Protein AF-A0A4Q3CU16-F1 (afdb_monomer)

Radius of gyration: 17.37 Å; Cα contacts (8 Å, |Δi|>4): 195; chains: 1; bounding box: 36×40×46 Å

Mean predicted aligned error: 7.72 Å

Nearest PDB structures (foldseek):
  8wut-assembly1_E  TM=2.626E-01  e=8.702E-01  Moloney murine leukemia virus
  2vwd-a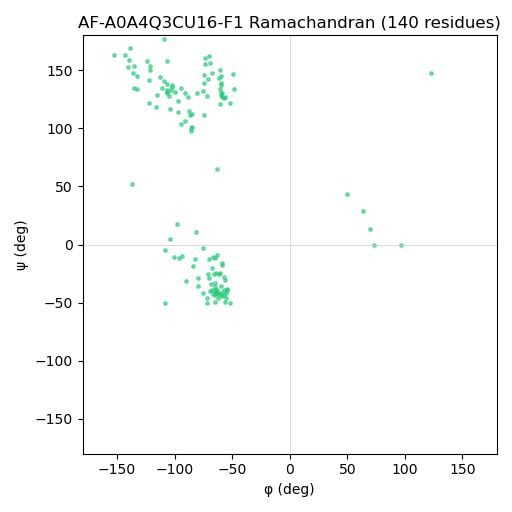ssembly2_B  TM=5.302E-01  e=6.751E+00  Henipavirus nipahense
  7z4b-assembly1_EA  TM=2.633E-01  e=4.227E+00  Escherichia phage vB_EcoP_SU10
  8esd-assembly1_N  TM=2.481E-01  e=9.046E+00  Homo sapiens

Foldseek 3Di:
DWDWAFAWDWAFDPVCNVLQDDDDPPPDDPVRLLVNVVRLNHVCCQSVVCSVDDPPDDSPDPVSNVSNVVSVVVCDVVRRIDTHPDGDKDKDWDADPNDIKIWIWTWTWPVCVVVCVQPDPDDDDDDDDGDTDTDTRIDDDD

pLDDT: mean 82.96, std 18.53, range [29.12, 98.31]

Secondary structure (DSSP, 8-state):
---EE-B--EEE-GGGHHHH----TTT--HHHHHHHTT-TT-THHHHTGGGGS-TT--TTSHHHHHHHHHHHHHHHHTTSEEE-SS-B-EEEEEEETTEEEEEEEEEE-HHHHHTT-SPPSS-PPPPPS---EEEEEEE---

Solvent-accessible surface area (backbone atoms only — not comparable to full-atom values): 8604 Å² total; per-residue (Å²): 132,81,62,71,41,58,41,59,52,78,39,59,37,81,94,41,40,81,54,28,60,63,77,63,77,88,80,57,53,72,68,61,55,50,67,42,63,81,44,89,54,26,42,42,51,44,73,48,17,51,69,79,49,67,91,86,62,58,75,88,34,71,66,26,54,52,41,17,50,54,40,48,52,47,34,44,75,73,53,46,30,43,69,49,93,56,66,39,73,43,78,50,73,50,75,55,96,93,43,73,40,45,27,43,41,30,29,34,50,48,65,37,50,74,71,57,74,45,84,76,91,68,90,73,83,88,76,92,70,100,50,72,48,81,40,81,47,73,43,71,86,124

Sequence (142 aa):
MVDIRPFRGLRPKVELVERVAALPYDVSSQDEVMAKKINPYSFYHITRSEIDVATGAPVNSKEVYEKAKENLERFINDGILIQDEKPCYYIYRITMNGRSQTGLVCCSALKDYEEGRIKKHEQGRGLPGRLLGPVLLKGGNL

Structure (mmCIF, N/CA/C/O backbone):
data_AF-A0A4Q3CU16-F1
#
_entry.id   AF-A0A4Q3CU16-F1
#
loop_
_atom_site.group_PDB
_atom_site.id
_atom_site.type_symbol
_atom_site.label_atom_id
_atom_site.label_alt_id
_atom_site.label_comp_id
_atom_site.label_asym_id
_atom_site.label_entity_id
_atom_site.label_seq_id
_atom_site.pdbx_PDB_ins_code
_atom_site.Cartn_x
_atom_site.Cartn_y
_atom_site.Cartn_z
_atom_site.occupancy
_atom_site.B_iso_or_equiv
_atom_site.auth_seq_id
_atom_site.auth_comp_id
_atom_site.auth_asym_id
_atom_site.auth_atom_id
_atom_site.pdbx_PDB_model_num
ATOM 1 N N . MET A 1 1 ? -4.445 10.744 26.878 1.00 73.31 1 MET A N 1
ATOM 2 C CA . MET A 1 1 ? -4.956 9.640 26.038 1.00 73.31 1 MET A CA 1
ATOM 3 C C . MET A 1 1 ? -4.554 9.940 24.603 1.00 73.31 1 MET A C 1
ATOM 5 O O . MET A 1 1 ? -4.531 11.117 24.272 1.00 73.31 1 MET A O 1
ATOM 9 N N . VAL A 1 2 ? -4.154 8.941 23.817 1.00 83.69 2 VAL A N 1
ATOM 10 C CA . VAL A 1 2 ? -3.758 9.146 22.409 1.00 83.69 2 VAL A CA 1
ATOM 11 C C . VAL A 1 2 ? -5.016 9.371 21.563 1.00 83.69 2 VAL A C 1
ATOM 13 O O . VAL A 1 2 ? -5.974 8.614 21.716 1.00 83.69 2 VAL A O 1
ATOM 16 N N . ASP A 1 3 ? -5.024 10.404 20.715 1.00 86.50 3 ASP A N 1
ATOM 17 C CA . ASP A 1 3 ? -6.108 10.681 19.758 1.00 86.50 3 ASP A CA 1
ATOM 18 C C . ASP A 1 3 ? -5.858 9.898 18.464 1.00 86.50 3 ASP A C 1
ATOM 20 O O . ASP A 1 3 ? -4.923 10.203 17.717 1.00 86.50 3 ASP A O 1
ATOM 24 N N . ILE A 1 4 ? -6.705 8.898 18.204 1.00 90.88 4 ILE A N 1
ATOM 25 C CA . ILE A 1 4 ? -6.695 8.116 16.967 1.00 90.88 4 ILE A CA 1
ATOM 26 C C . ILE A 1 4 ? -7.956 8.376 16.148 1.00 90.88 4 ILE A C 1
ATOM 28 O O . ILE A 1 4 ? -9.046 8.542 16.694 1.00 90.88 4 ILE A O 1
ATOM 32 N N . ARG A 1 5 ? -7.816 8.384 14.819 1.00 92.56 5 ARG A N 1
ATOM 33 C CA . ARG A 1 5 ? -8.927 8.637 13.892 1.00 92.56 5 ARG A CA 1
ATOM 34 C C . ARG A 1 5 ? -8.964 7.620 12.756 1.00 92.56 5 ARG A C 1
ATOM 36 O O . ARG A 1 5 ? -7.902 7.193 12.290 1.00 92.56 5 ARG A O 1
ATOM 43 N N . PRO A 1 6 ? -10.163 7.243 12.287 1.00 95.00 6 PRO A N 1
ATOM 44 C CA . PRO A 1 6 ? -10.294 6.398 11.113 1.00 95.00 6 PRO A CA 1
ATOM 45 C C . PRO A 1 6 ? -9.972 7.201 9.845 1.00 95.00 6 PRO A C 1
ATOM 47 O O . PRO A 1 6 ? -10.043 8.432 9.838 1.00 95.00 6 PRO A O 1
ATOM 50 N N . PHE A 1 7 ? -9.663 6.509 8.751 1.00 95.12 7 PHE A N 1
ATOM 51 C CA . PHE A 1 7 ? -9.441 7.129 7.442 1.00 95.12 7 PHE A CA 1
ATOM 52 C C . PHE A 1 7 ? -9.996 6.254 6.319 1.00 95.12 7 PHE A C 1
ATOM 54 O O . PHE A 1 7 ? -10.296 5.082 6.523 1.00 95.12 7 PHE A O 1
ATOM 61 N N . ARG A 1 8 ? -10.178 6.837 5.132 1.00 96.62 8 ARG A N 1
ATOM 62 C CA . ARG A 1 8 ? -10.610 6.102 3.937 1.00 96.62 8 ARG A CA 1
ATOM 63 C C . ARG A 1 8 ? -9.373 5.519 3.261 1.00 96.62 8 ARG A C 1
ATOM 65 O O . ARG A 1 8 ? -8.638 6.248 2.600 1.00 96.62 8 ARG A O 1
ATOM 72 N N . GLY A 1 9 ? -9.122 4.240 3.480 1.00 94.94 9 GLY A N 1
ATOM 73 C CA . GLY A 1 9 ? -7.991 3.511 2.925 1.00 94.94 9 GLY A CA 1
ATOM 74 C C . GLY A 1 9 ? -8.137 3.273 1.429 1.00 94.94 9 GLY A C 1
ATOM 75 O O . GLY A 1 9 ? -9.231 3.009 0.930 1.00 94.94 9 GLY A O 1
ATOM 76 N N . LEU A 1 10 ? -7.009 3.368 0.730 1.00 95.81 10 LEU A N 1
ATOM 77 C CA . LEU A 1 10 ? -6.857 2.929 -0.649 1.00 95.81 10 LEU A CA 1
ATOM 78 C C . LEU A 1 10 ? -6.241 1.530 -0.623 1.00 95.81 10 LEU A C 1
ATOM 80 O O . LEU A 1 10 ? -5.116 1.360 -0.154 1.00 95.81 10 LEU A O 1
ATOM 84 N N . ARG A 1 11 ? -6.990 0.525 -1.072 1.00 95.56 11 ARG A N 1
ATOM 85 C CA . ARG A 1 11 ? -6.602 -0.887 -0.956 1.00 95.56 11 ARG A CA 1
ATOM 86 C C . ARG A 1 11 ? -6.943 -1.670 -2.220 1.00 95.56 11 ARG A C 1
ATOM 88 O O . ARG A 1 11 ? -7.834 -1.254 -2.955 1.00 95.56 11 ARG A O 1
ATOM 95 N N . PRO A 1 12 ? -6.301 -2.819 -2.467 1.00 96.75 12 PRO A N 1
ATOM 96 C CA . PRO A 1 12 ? -6.677 -3.677 -3.580 1.00 96.75 12 PRO A CA 1
ATOM 97 C C . PRO A 1 12 ? -8.123 -4.172 -3.475 1.00 96.75 12 PRO A C 1
ATOM 99 O O . PRO A 1 12 ? -8.643 -4.393 -2.372 1.00 96.75 12 PRO A O 1
ATOM 102 N N . LYS A 1 13 ? -8.752 -4.406 -4.630 1.00 96.12 13 LYS A N 1
ATOM 103 C CA . LYS A 1 13 ? -9.935 -5.274 -4.700 1.00 96.12 13 LYS A CA 1
ATOM 104 C C . LYS A 1 13 ? -9.585 -6.674 -4.203 1.00 96.12 13 LYS A C 1
ATOM 106 O O . LYS A 1 13 ? -8.469 -7.145 -4.424 1.00 96.12 13 LYS A O 1
ATOM 111 N N . VAL A 1 14 ? -10.534 -7.328 -3.533 1.00 95.12 14 VAL A N 1
ATOM 112 C CA . VAL A 1 14 ? -10.313 -8.602 -2.821 1.00 95.12 14 VAL A CA 1
ATOM 113 C C . VAL A 1 14 ? -9.766 -9.673 -3.767 1.00 95.12 14 VAL A C 1
ATOM 115 O O . VAL A 1 14 ? -8.794 -10.347 -3.446 1.00 95.12 14 VAL A O 1
ATOM 118 N N . GLU A 1 15 ? -10.326 -9.757 -4.967 1.00 96.62 15 GLU A N 1
ATOM 119 C CA . GLU A 1 15 ? -9.951 -10.698 -6.021 1.00 96.62 15 GLU A CA 1
ATOM 120 C C . GLU A 1 15 ? -8.578 -10.419 -6.661 1.00 96.62 15 GLU A C 1
ATOM 122 O O . GLU A 1 15 ? -8.044 -11.264 -7.375 1.00 96.62 15 GLU A O 1
ATOM 127 N N . LEU A 1 16 ? -7.984 -9.248 -6.405 1.00 96.38 16 LEU A N 1
ATOM 128 C CA . LEU A 1 16 ? -6.670 -8.860 -6.924 1.00 96.38 16 LEU A CA 1
ATOM 129 C C . LEU A 1 16 ? -5.580 -8.833 -5.846 1.00 96.38 16 LEU A C 1
ATOM 131 O O . LEU A 1 16 ? -4.418 -8.638 -6.195 1.00 96.38 16 LEU A O 1
ATOM 135 N N . VAL A 1 17 ? -5.907 -9.054 -4.566 1.00 94.31 17 VAL A N 1
ATOM 136 C CA . VAL A 1 17 ? -4.965 -8.913 -3.435 1.00 94.31 17 VAL A CA 1
ATOM 137 C C . VAL A 1 17 ? -3.667 -9.690 -3.663 1.00 94.31 17 VAL A C 1
ATOM 139 O O . VAL A 1 17 ? -2.587 -9.112 -3.552 1.00 94.31 17 VAL A O 1
ATOM 142 N N . GLU A 1 18 ? -3.756 -10.968 -4.036 1.00 94.50 18 GLU A N 1
ATOM 143 C CA .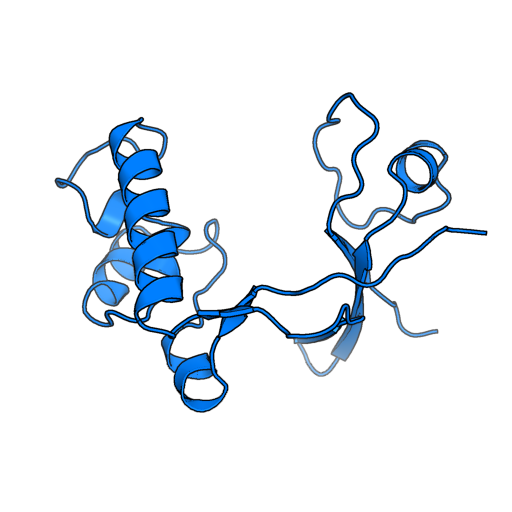 GLU A 1 18 ? -2.575 -11.821 -4.249 1.00 94.50 18 GLU A CA 1
ATOM 144 C C . GLU A 1 18 ? -1.704 -11.349 -5.417 1.00 94.50 18 GLU A C 1
ATOM 146 O O . GLU A 1 18 ? -0.482 -11.472 -5.384 1.00 94.50 18 GLU A O 1
ATOM 151 N N . ARG A 1 19 ? -2.331 -10.777 -6.449 1.00 95.12 19 ARG A N 1
ATOM 152 C CA . ARG A 1 19 ? -1.638 -10.282 -7.644 1.00 95.12 19 ARG A CA 1
ATOM 153 C C . ARG A 1 19 ? -1.003 -8.921 -7.404 1.00 95.12 19 ARG A C 1
ATOM 155 O O . ARG A 1 19 ? -0.006 -8.608 -8.049 1.00 95.12 19 ARG A O 1
ATOM 162 N N . VAL A 1 20 ? -1.580 -8.125 -6.507 1.00 95.88 20 VAL A N 1
ATOM 163 C CA . VAL A 1 20 ? -1.051 -6.812 -6.138 1.00 95.88 20 VAL A CA 1
ATOM 164 C C . VAL A 1 20 ? 0.098 -6.933 -5.147 1.00 95.88 20 VAL A C 1
ATOM 166 O O . VAL A 1 20 ? 1.056 -6.175 -5.255 1.00 95.88 20 VAL A O 1
ATOM 169 N N . ALA A 1 21 ? 0.054 -7.897 -4.226 1.00 90.94 21 ALA A N 1
ATOM 170 C CA . ALA A 1 21 ? 1.077 -8.070 -3.199 1.00 90.94 21 ALA A CA 1
ATOM 171 C C . ALA A 1 21 ? 2.518 -8.056 -3.758 1.00 90.94 21 ALA A C 1
ATOM 173 O O . ALA A 1 21 ? 2.849 -8.718 -4.744 1.00 90.94 21 ALA A O 1
ATOM 174 N N . ALA A 1 22 ? 3.386 -7.298 -3.088 1.00 90.44 22 ALA A N 1
ATOM 175 C CA . ALA A 1 22 ? 4.810 -7.188 -3.378 1.00 90.44 22 ALA A CA 1
ATOM 176 C C . ALA A 1 22 ? 5.598 -7.257 -2.064 1.00 90.44 22 ALA A C 1
ATOM 178 O O . ALA A 1 22 ? 5.062 -6.923 -1.003 1.00 90.44 22 ALA A O 1
ATOM 179 N N . LEU A 1 23 ? 6.857 -7.699 -2.122 1.00 85.69 23 LEU A N 1
ATOM 180 C CA . LEU A 1 23 ? 7.727 -7.636 -0.948 1.00 85.69 23 LEU A CA 1
ATOM 181 C C . LEU A 1 23 ? 8.080 -6.167 -0.649 1.00 85.69 23 LEU A C 1
ATOM 183 O O . LEU A 1 23 ? 7.929 -5.306 -1.526 1.00 85.69 23 LEU A O 1
ATOM 187 N N . PRO A 1 24 ? 8.557 -5.863 0.571 1.00 80.62 24 PRO A N 1
ATOM 188 C CA . PRO A 1 24 ? 9.091 -4.546 0.891 1.00 80.62 24 PRO A CA 1
ATOM 189 C C . PRO A 1 24 ? 10.119 -4.062 -0.141 1.00 80.62 24 PRO A C 1
ATOM 191 O O . PRO A 1 24 ? 10.850 -4.845 -0.750 1.00 80.62 24 PRO A O 1
ATOM 194 N N . TYR A 1 25 ? 10.157 -2.750 -0.367 1.00 73.38 25 TYR A N 1
ATOM 195 C CA . TYR A 1 25 ? 10.959 -2.154 -1.437 1.00 73.38 25 TYR A CA 1
ATOM 196 C C . TYR A 1 25 ? 12.474 -2.297 -1.206 1.00 73.38 25 TYR A C 1
ATOM 198 O O . TYR A 1 25 ? 13.241 -2.194 -2.158 1.00 73.38 25 TYR A O 1
ATOM 206 N N . ASP A 1 26 ? 12.903 -2.531 0.031 1.00 78.12 26 ASP A N 1
ATOM 207 C CA . ASP A 1 26 ? 14.291 -2.584 0.496 1.00 78.12 26 ASP A CA 1
ATOM 208 C C . ASP A 1 26 ? 14.876 -4.003 0.571 1.00 78.12 26 ASP A C 1
ATOM 210 O O . ASP A 1 26 ? 16.088 -4.150 0.713 1.00 78.12 26 ASP A O 1
ATOM 214 N N . VAL A 1 27 ? 14.048 -5.045 0.446 1.00 78.75 27 VAL A N 1
ATOM 215 C CA . VAL A 1 27 ? 14.496 -6.446 0.570 1.00 78.75 27 VAL A CA 1
ATOM 216 C C . VAL A 1 27 ? 14.702 -7.154 -0.769 1.00 78.75 27 VAL A C 1
ATOM 218 O O . VAL A 1 27 ? 15.246 -8.253 -0.790 1.00 78.75 27 VAL A O 1
ATOM 221 N N . SER A 1 28 ? 14.261 -6.556 -1.879 1.00 80.19 28 SER A N 1
ATOM 222 C CA . SER A 1 28 ? 14.265 -7.201 -3.200 1.00 80.19 28 SER A CA 1
ATOM 223 C C . SER A 1 28 ? 15.388 -6.705 -4.103 1.00 80.19 28 SER A C 1
ATOM 225 O O . SER A 1 28 ? 15.572 -5.494 -4.289 1.00 80.19 28 SER A O 1
ATOM 227 N N . SER A 1 29 ? 16.088 -7.657 -4.720 1.00 83.06 29 SER A N 1
ATOM 228 C CA . SER A 1 29 ? 17.114 -7.391 -5.733 1.00 83.06 29 SER A CA 1
ATOM 229 C C . SER A 1 29 ? 16.499 -6.850 -7.028 1.00 83.06 29 SER A C 1
ATOM 231 O O . SER A 1 29 ? 15.328 -7.090 -7.312 1.00 83.06 29 SER A O 1
ATOM 233 N N . GLN A 1 30 ? 17.274 -6.123 -7.840 1.00 80.62 30 GLN A N 1
ATOM 234 C CA . GLN A 1 30 ? 16.769 -5.564 -9.105 1.00 80.62 30 GLN A CA 1
ATOM 235 C C . GLN A 1 30 ? 16.217 -6.641 -10.051 1.00 80.62 30 GLN A C 1
ATOM 237 O O . GLN A 1 30 ? 15.165 -6.427 -10.653 1.00 80.62 30 GLN A O 1
ATOM 242 N N . ASP A 1 31 ? 16.868 -7.803 -10.123 1.00 84.44 31 ASP A N 1
ATOM 243 C CA . ASP A 1 31 ? 16.434 -8.922 -10.965 1.00 84.44 31 ASP A CA 1
ATOM 244 C C . ASP A 1 31 ? 15.072 -9.475 -10.519 1.00 84.44 31 ASP A C 1
ATOM 246 O O . ASP A 1 31 ? 14.193 -9.719 -11.348 1.00 84.44 31 ASP A O 1
ATOM 250 N N . GLU A 1 32 ? 14.851 -9.605 -9.206 1.00 85.25 32 GLU A N 1
ATOM 251 C CA . GLU A 1 32 ? 13.561 -10.034 -8.652 1.00 85.25 32 GLU A CA 1
ATOM 252 C C . GLU A 1 32 ? 12.448 -9.033 -8.953 1.00 85.25 32 GLU A C 1
ATOM 254 O O . GLU A 1 32 ? 11.337 -9.440 -9.301 1.00 85.25 32 GLU A O 1
ATOM 259 N N . VAL A 1 33 ? 12.729 -7.729 -8.847 1.00 84.81 33 VAL A N 1
ATOM 260 C CA . VAL A 1 33 ? 11.739 -6.700 -9.189 1.00 84.81 33 VAL A CA 1
ATOM 261 C C . VAL A 1 33 ? 11.441 -6.731 -10.692 1.00 84.81 33 VAL A C 1
ATOM 263 O O . VAL A 1 33 ? 10.273 -6.709 -11.081 1.00 84.81 33 VAL A O 1
ATOM 266 N N . MET A 1 34 ? 12.454 -6.883 -11.552 1.00 85.25 34 MET A N 1
ATOM 267 C CA . MET A 1 34 ? 12.237 -6.978 -12.999 1.00 85.25 34 MET A CA 1
ATOM 268 C C . MET A 1 34 ? 11.449 -8.219 -13.414 1.00 85.25 34 MET A C 1
ATOM 270 O O . MET A 1 34 ? 10.578 -8.126 -14.280 1.00 85.25 34 MET A O 1
ATOM 274 N N . ALA A 1 35 ? 11.658 -9.358 -12.754 1.00 87.44 35 ALA A N 1
ATOM 275 C CA . ALA A 1 35 ? 10.854 -10.555 -12.986 1.00 87.44 35 ALA A CA 1
ATOM 276 C C . ALA A 1 35 ? 9.358 -10.333 -12.685 1.00 87.44 35 ALA A C 1
ATOM 278 O O . ALA A 1 35 ? 8.503 -11.013 -13.254 1.00 87.44 35 ALA A O 1
ATOM 279 N N . LYS A 1 36 ? 9.009 -9.370 -11.820 1.00 88.25 36 LYS A N 1
ATOM 280 C CA . LYS A 1 36 ? 7.614 -9.035 -11.492 1.00 88.25 36 LYS A CA 1
ATOM 281 C C . LYS A 1 36 ? 6.940 -8.111 -12.498 1.00 88.25 36 LYS A C 1
ATOM 283 O O . LYS A 1 36 ? 5.713 -8.049 -12.483 1.00 88.25 36 LYS A O 1
ATOM 288 N N . LYS A 1 37 ? 7.689 -7.491 -13.416 1.00 89.19 37 LYS A N 1
ATOM 289 C CA . LYS A 1 37 ? 7.148 -6.625 -14.479 1.00 89.19 37 LYS A CA 1
ATOM 290 C C . LYS A 1 37 ? 6.116 -7.327 -15.369 1.00 89.19 37 LYS A C 1
ATOM 292 O O . LYS A 1 37 ? 5.221 -6.682 -15.903 1.00 89.19 37 LYS A O 1
ATOM 297 N N . ILE A 1 38 ? 6.213 -8.652 -15.515 1.00 92.56 38 ILE A N 1
ATOM 298 C CA . ILE A 1 38 ? 5.250 -9.452 -16.289 1.00 92.56 38 ILE A CA 1
ATOM 299 C C . ILE A 1 38 ? 3.839 -9.439 -15.685 1.00 92.56 38 ILE A C 1
ATOM 301 O O . ILE A 1 38 ? 2.862 -9.669 -16.394 1.00 92.56 38 ILE A O 1
ATOM 305 N N . ASN A 1 39 ? 3.715 -9.193 -14.377 1.00 94.69 39 ASN A N 1
ATOM 306 C CA . ASN A 1 39 ? 2.431 -9.113 -13.701 1.00 94.69 39 ASN A CA 1
ATOM 307 C C . ASN A 1 39 ? 1.969 -7.647 -13.644 1.00 94.69 39 ASN A C 1
ATOM 309 O O . ASN A 1 39 ? 2.409 -6.930 -12.745 1.00 94.69 39 ASN A O 1
ATOM 313 N N . PRO A 1 40 ? 1.011 -7.222 -14.488 1.00 94.88 40 PRO A N 1
ATOM 314 C CA . PRO A 1 40 ? 0.614 -5.814 -14.585 1.00 94.88 40 PRO A CA 1
ATOM 315 C C . PRO A 1 40 ? -0.063 -5.269 -13.317 1.00 94.88 40 PRO A C 1
ATOM 317 O O . PRO A 1 40 ? -0.271 -4.062 -13.193 1.00 94.88 40 PRO A O 1
ATOM 320 N N . TYR A 1 41 ? -0.422 -6.148 -12.378 1.00 96.38 41 TYR A N 1
ATOM 321 C CA . TYR A 1 41 ? -1.036 -5.789 -11.103 1.00 96.38 41 TYR A CA 1
ATOM 322 C C . TYR A 1 41 ? -0.013 -5.631 -9.979 1.00 96.38 41 TYR A C 1
ATOM 324 O O . TYR A 1 41 ? -0.388 -5.163 -8.910 1.00 96.38 41 TYR A O 1
ATOM 332 N N . SER A 1 42 ? 1.254 -6.012 -10.179 1.00 95.62 42 SER A N 1
ATOM 333 C CA . SER A 1 42 ? 2.251 -5.991 -9.108 1.00 95.62 42 SER A CA 1
ATOM 334 C C . SER A 1 42 ? 2.429 -4.585 -8.536 1.00 95.62 42 SER A C 1
ATOM 336 O O . SER A 1 42 ? 2.667 -3.631 -9.275 1.00 95.62 42 SER A O 1
ATOM 338 N N . PHE A 1 43 ? 2.388 -4.448 -7.209 1.00 95.38 43 PHE A N 1
ATOM 339 C CA . PHE A 1 43 ? 2.569 -3.149 -6.556 1.00 95.38 43 PHE A CA 1
ATOM 340 C C . PHE A 1 43 ? 3.969 -2.545 -6.764 1.00 95.38 43 PHE A C 1
ATOM 342 O O . PHE A 1 43 ? 4.156 -1.352 -6.531 1.00 95.38 43 PHE A O 1
ATOM 349 N N . TYR A 1 44 ? 4.936 -3.316 -7.279 1.00 94.31 44 TYR A N 1
ATOM 350 C CA . TYR A 1 44 ? 6.228 -2.779 -7.711 1.00 94.31 44 TYR A CA 1
ATOM 351 C C . TYR A 1 44 ? 6.120 -1.757 -8.839 1.00 94.31 44 TYR A C 1
ATOM 353 O O . TYR A 1 44 ? 6.947 -0.855 -8.879 1.00 94.31 44 TYR A O 1
ATOM 361 N N . HIS A 1 45 ? 5.069 -1.799 -9.664 1.00 95.12 45 HIS A N 1
ATOM 362 C CA . HIS A 1 45 ? 4.790 -0.722 -10.620 1.00 95.12 45 HIS A CA 1
ATOM 363 C C . HIS A 1 45 ? 4.597 0.640 -9.930 1.00 95.12 45 HIS A C 1
ATOM 365 O O . HIS A 1 45 ? 4.666 1.665 -10.591 1.00 95.12 45 HIS A O 1
ATOM 371 N N . ILE A 1 46 ? 4.348 0.676 -8.617 1.00 94.94 46 ILE A N 1
ATOM 372 C CA . ILE A 1 46 ? 4.211 1.910 -7.835 1.00 94.94 46 ILE A CA 1
ATOM 373 C C . ILE A 1 46 ? 5.429 2.101 -6.919 1.00 94.94 46 ILE A C 1
ATOM 375 O O . ILE A 1 46 ? 6.048 3.164 -6.920 1.00 94.94 46 ILE A O 1
ATOM 379 N N . THR A 1 47 ? 5.810 1.083 -6.140 1.00 92.56 47 THR A N 1
ATOM 380 C CA . THR A 1 47 ? 6.861 1.209 -5.107 1.00 92.56 47 THR A CA 1
ATOM 381 C C . THR A 1 47 ? 8.289 1.053 -5.620 1.00 92.56 47 THR A C 1
ATOM 383 O O . THR A 1 47 ? 9.222 1.465 -4.935 1.00 92.56 47 THR A O 1
ATOM 386 N N . ARG A 1 48 ? 8.465 0.456 -6.801 1.00 92.06 48 ARG A N 1
ATOM 387 C CA . ARG A 1 48 ? 9.745 0.231 -7.486 1.00 92.06 48 ARG A CA 1
ATOM 388 C C . ARG A 1 48 ? 9.582 0.552 -8.976 1.00 92.06 48 ARG A C 1
ATOM 390 O O . ARG A 1 48 ? 9.861 -0.265 -9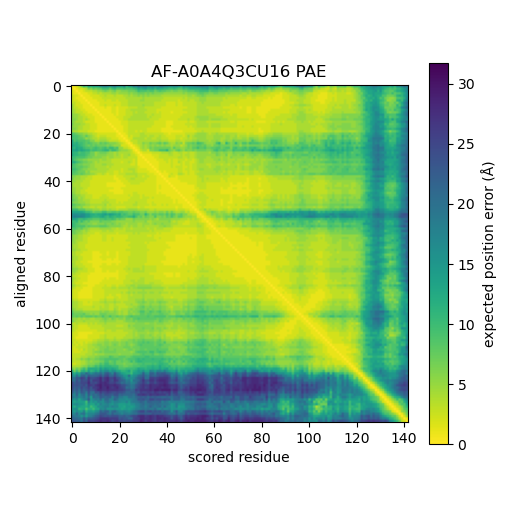.852 1.00 92.06 48 ARG A O 1
ATOM 397 N N . SER A 1 49 ? 9.052 1.745 -9.247 1.00 93.19 49 SER A N 1
ATOM 398 C CA . SER A 1 49 ? 8.618 2.180 -10.583 1.00 93.19 49 SER A CA 1
ATOM 399 C C . SER A 1 49 ? 9.750 2.264 -11.608 1.00 93.19 49 SER A C 1
ATOM 401 O O . SER A 1 49 ? 9.482 2.384 -12.803 1.00 93.19 49 SER A O 1
ATOM 403 N N . GLU A 1 50 ? 11.010 2.129 -11.181 1.00 90.94 50 GLU A N 1
ATOM 404 C CA . GLU A 1 50 ? 12.143 1.975 -12.086 1.00 90.94 50 GLU A CA 1
ATOM 405 C C . GLU A 1 50 ? 12.034 0.741 -13.004 1.00 90.94 50 GLU A C 1
ATOM 407 O O . GLU A 1 50 ? 12.722 0.665 -14.019 1.00 90.94 50 GLU A O 1
ATOM 412 N N . ILE A 1 51 ? 11.145 -0.214 -12.704 1.00 91.00 51 ILE A N 1
ATOM 413 C CA . ILE A 1 51 ? 10.855 -1.324 -13.622 1.00 91.00 51 ILE A CA 1
ATOM 414 C C . ILE A 1 51 ? 10.194 -0.882 -14.927 1.00 91.00 51 ILE A C 1
ATOM 416 O O . ILE A 1 51 ? 10.312 -1.578 -15.938 1.00 91.00 51 ILE A O 1
ATOM 420 N N . ASP A 1 52 ? 9.503 0.258 -14.930 1.00 92.81 52 ASP A N 1
ATOM 421 C CA . ASP A 1 52 ? 8.706 0.738 -16.062 1.00 92.81 52 ASP A CA 1
ATOM 422 C C . ASP A 1 52 ? 9.368 1.880 -16.842 1.00 92.81 52 ASP A C 1
ATOM 424 O O . ASP A 1 52 ? 8.767 2.410 -17.778 1.00 92.81 52 ASP A O 1
ATOM 428 N N . VAL A 1 53 ? 10.600 2.241 -16.485 1.00 90.31 53 VAL A N 1
ATOM 429 C CA . VAL A 1 53 ? 11.411 3.248 -17.186 1.00 90.31 53 VAL A CA 1
ATOM 430 C C . VAL A 1 53 ? 12.574 2.586 -17.932 1.00 90.31 53 VAL A C 1
ATOM 432 O O . VAL A 1 53 ? 12.760 1.365 -17.877 1.00 90.31 53 VAL A O 1
ATOM 435 N N . ALA A 1 54 ? 13.353 3.381 -18.668 1.00 83.25 54 ALA A N 1
ATOM 436 C CA . ALA A 1 54 ? 14.525 2.880 -19.378 1.00 83.25 54 ALA A CA 1
ATOM 437 C C . ALA A 1 54 ? 15.557 2.258 -18.416 1.00 83.25 54 ALA A C 1
ATOM 439 O O . ALA A 1 54 ? 15.836 2.782 -17.334 1.00 83.25 54 ALA A O 1
ATOM 440 N N . THR A 1 55 ? 16.154 1.134 -18.825 1.00 77.75 55 THR A N 1
ATOM 441 C CA . THR A 1 55 ? 17.164 0.424 -18.030 1.00 77.75 55 THR A CA 1
ATOM 442 C C . THR A 1 55 ? 18.332 1.350 -17.684 1.00 77.75 55 THR A C 1
ATOM 444 O O . THR A 1 55 ? 18.934 1.953 -18.569 1.00 77.75 55 THR A O 1
ATOM 447 N N . GLY A 1 56 ? 18.666 1.440 -16.393 1.00 76.25 56 GLY A N 1
ATOM 448 C CA . GLY A 1 56 ? 19.763 2.275 -15.888 1.00 76.25 56 GLY A CA 1
ATOM 449 C C . GLY A 1 56 ? 19.344 3.651 -15.361 1.00 76.25 56 GLY A C 1
ATOM 450 O O . GLY A 1 56 ? 20.202 4.385 -14.871 1.00 76.25 56 GLY A O 1
ATOM 451 N N . ALA A 1 57 ? 18.053 4.002 -15.404 1.00 82.19 57 ALA A N 1
ATOM 452 C CA . ALA A 1 57 ? 17.564 5.210 -14.747 1.00 82.19 57 ALA A CA 1
ATOM 453 C C . ALA A 1 57 ? 17.837 5.164 -13.226 1.00 82.19 57 ALA A C 1
ATOM 455 O O . ALA A 1 57 ? 17.608 4.133 -12.583 1.00 82.19 57 ALA A O 1
ATOM 456 N N . PRO A 1 58 ? 18.291 6.268 -12.606 1.00 85.81 58 PRO A N 1
ATOM 457 C CA . PRO A 1 58 ? 18.413 6.338 -11.156 1.00 85.81 58 PRO A CA 1
ATOM 458 C C . PRO A 1 58 ? 17.047 6.150 -10.485 1.00 85.81 58 PRO A C 1
ATOM 460 O O . PRO A 1 58 ? 16.083 6.826 -10.844 1.00 85.81 58 PRO A O 1
ATOM 463 N N . VAL A 1 59 ? 16.985 5.302 -9.453 1.00 85.31 59 VAL A N 1
ATOM 464 C CA . VAL A 1 59 ? 15.745 4.985 -8.707 1.00 85.31 59 VAL A CA 1
ATOM 465 C C . VAL A 1 59 ? 15.067 6.240 -8.136 1.00 85.31 59 VAL A C 1
ATOM 467 O O . VAL A 1 59 ? 13.850 6.315 -8.062 1.00 85.31 59 VAL A O 1
ATOM 470 N N . ASN A 1 60 ? 15.849 7.267 -7.791 1.00 87.81 60 ASN A N 1
ATOM 471 C CA . ASN A 1 60 ? 15.346 8.529 -7.234 1.00 87.81 60 ASN A CA 1
ATOM 472 C C . ASN A 1 60 ? 15.201 9.644 -8.284 1.00 87.81 60 ASN A C 1
ATOM 474 O O . ASN A 1 60 ? 15.187 10.826 -7.934 1.00 87.81 60 ASN A O 1
ATOM 478 N N . SER A 1 61 ? 15.184 9.302 -9.572 1.00 92.81 61 SER A N 1
ATOM 479 C CA . SER A 1 61 ? 15.032 10.286 -10.642 1.00 92.81 61 SER A CA 1
ATOM 480 C C . SER A 1 61 ? 13.598 10.808 -10.728 1.00 92.81 61 SER A C 1
ATOM 482 O O . SER A 1 61 ? 12.637 10.145 -10.338 1.00 92.81 61 SER A O 1
ATOM 484 N N . LYS A 1 62 ? 13.451 12.015 -11.283 1.00 94.50 62 LYS A N 1
ATOM 485 C CA . LYS A 1 62 ? 12.142 12.624 -11.546 1.00 94.50 62 LYS A CA 1
ATOM 486 C C . LYS A 1 62 ? 11.255 11.716 -12.410 1.00 94.50 62 LYS A C 1
ATOM 488 O O . LYS A 1 62 ? 10.082 11.562 -12.099 1.00 94.50 62 LYS A O 1
ATOM 493 N N . GLU A 1 63 ? 11.840 11.085 -13.425 1.00 95.31 63 GLU A N 1
ATOM 494 C CA . GLU A 1 63 ? 11.153 10.158 -14.331 1.00 95.31 63 GLU A CA 1
ATOM 495 C C . GLU A 1 63 ? 10.531 8.971 -13.578 1.00 95.31 63 GLU A C 1
ATOM 497 O O . GLU A 1 63 ? 9.364 8.653 -13.788 1.00 95.31 63 GLU A O 1
ATOM 502 N N . VAL A 1 64 ? 11.263 8.360 -12.637 1.00 94.38 64 VAL A N 1
ATOM 503 C CA . VAL A 1 64 ? 10.743 7.246 -11.821 1.00 94.38 64 VAL A CA 1
ATOM 504 C C . VAL A 1 64 ? 9.568 7.692 -10.945 1.00 94.38 64 VAL A C 1
ATOM 506 O O . VAL A 1 64 ? 8.583 6.963 -10.823 1.00 94.38 64 VAL A O 1
ATOM 509 N N . TYR A 1 65 ? 9.623 8.895 -10.366 1.00 94.94 65 TYR A N 1
ATOM 510 C CA . TYR A 1 65 ? 8.514 9.432 -9.569 1.00 94.94 65 TYR A CA 1
ATOM 511 C C . TYR A 1 65 ? 7.282 9.777 -10.410 1.00 94.94 65 TYR A C 1
ATOM 513 O O . TYR A 1 65 ? 6.155 9.518 -9.982 1.00 94.94 65 TYR A O 1
ATOM 521 N N . GLU A 1 66 ? 7.478 10.345 -11.599 1.00 96.69 66 GLU A N 1
ATOM 522 C CA . GLU A 1 66 ? 6.391 10.589 -12.551 1.00 96.69 66 GLU A CA 1
ATOM 523 C C . GLU A 1 66 ? 5.747 9.263 -12.964 1.00 96.69 66 GLU A C 1
ATOM 525 O O . GLU A 1 66 ? 4.523 9.137 -12.916 1.00 96.69 66 GLU A O 1
ATOM 530 N N . LYS A 1 67 ? 6.561 8.230 -13.209 1.00 96.81 67 LYS A N 1
ATOM 531 C CA . LYS A 1 67 ? 6.070 6.889 -13.526 1.00 96.81 67 LYS A CA 1
ATOM 532 C C . LYS A 1 67 ? 5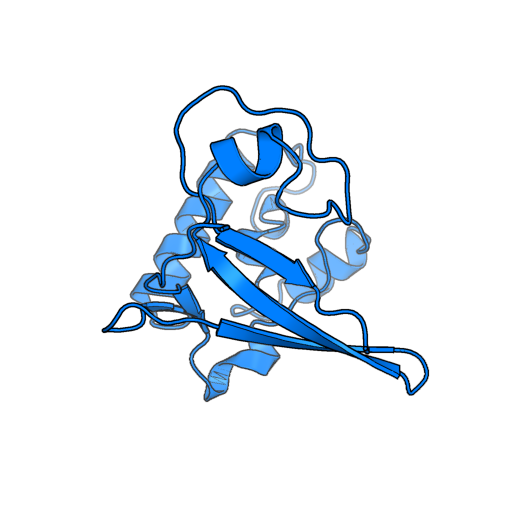.278 6.249 -12.391 1.00 96.81 67 LYS A C 1
ATOM 534 O O . LYS A 1 67 ? 4.213 5.682 -12.629 1.00 96.81 67 LYS A O 1
ATOM 539 N N . ALA A 1 68 ? 5.745 6.397 -11.153 1.00 96.19 68 ALA A N 1
ATOM 540 C CA . ALA A 1 68 ? 5.027 5.927 -9.971 1.00 96.19 68 ALA A CA 1
ATOM 541 C C . ALA A 1 68 ? 3.643 6.571 -9.846 1.00 96.19 68 ALA A C 1
ATOM 543 O O . ALA A 1 68 ? 2.662 5.892 -9.532 1.00 96.19 68 ALA A O 1
ATOM 544 N N . LYS A 1 69 ? 3.556 7.879 -10.119 1.00 97.69 69 LYS A N 1
ATOM 545 C CA . LYS A 1 69 ? 2.293 8.618 -10.110 1.00 97.69 69 LYS A CA 1
ATOM 546 C C . LYS A 1 69 ? 1.347 8.116 -11.202 1.00 97.69 69 LYS A C 1
ATOM 548 O O . LYS A 1 69 ? 0.204 7.796 -10.887 1.00 97.69 69 LYS A O 1
ATOM 553 N N . GLU A 1 70 ? 1.824 7.998 -12.442 1.00 98.06 70 GLU A N 1
ATOM 554 C CA . GLU A 1 70 ? 1.040 7.460 -13.566 1.00 98.06 70 GLU A CA 1
ATOM 555 C C . GLU A 1 70 ? 0.484 6.066 -13.247 1.00 98.06 70 GLU A C 1
ATOM 557 O O . GLU A 1 70 ? -0.698 5.788 -13.453 1.00 98.06 70 GLU A O 1
ATOM 562 N N . ASN A 1 71 ? 1.326 5.186 -12.703 1.00 97.81 71 ASN A N 1
ATOM 563 C CA . ASN A 1 71 ? 0.932 3.829 -12.353 1.00 97.81 71 ASN A CA 1
ATOM 564 C C . ASN A 1 71 ? -0.068 3.800 -11.191 1.00 97.81 71 ASN A C 1
ATOM 566 O O . ASN A 1 71 ? -1.022 3.027 -11.238 1.00 97.81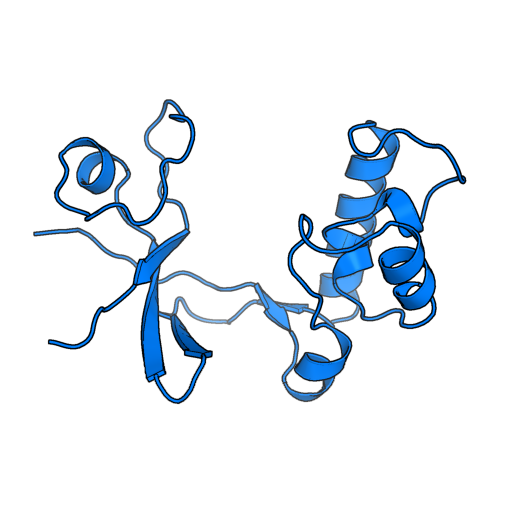 71 ASN A O 1
ATOM 570 N N . LEU A 1 72 ? 0.084 4.654 -10.174 1.00 97.94 72 LEU A N 1
ATOM 571 C CA . LEU A 1 72 ? -0.902 4.767 -9.098 1.00 97.94 72 LEU A CA 1
ATOM 572 C C . LEU A 1 72 ? -2.265 5.229 -9.634 1.00 97.94 72 LEU A C 1
ATOM 574 O O . LEU A 1 72 ? -3.288 4.635 -9.294 1.00 97.94 72 LEU A O 1
ATOM 578 N N . GLU A 1 73 ? -2.282 6.251 -10.491 1.00 98.12 73 GLU A N 1
ATOM 579 C CA . GLU A 1 73 ? -3.504 6.746 -11.131 1.00 98.12 73 GLU A CA 1
ATOM 580 C C . GLU A 1 73 ? -4.160 5.658 -11.988 1.00 98.12 73 GLU A C 1
ATOM 582 O O . GLU A 1 73 ? -5.364 5.431 -11.869 1.00 98.12 73 GLU A O 1
ATOM 587 N N . ARG A 1 74 ? -3.371 4.911 -12.772 1.00 98.00 74 ARG A N 1
ATOM 588 C CA . ARG A 1 74 ? -3.846 3.736 -13.517 1.00 98.00 74 ARG A CA 1
ATOM 589 C C . ARG A 1 74 ? -4.493 2.706 -12.594 1.00 98.00 74 ARG A C 1
ATOM 591 O O . ARG A 1 74 ? -5.605 2.268 -12.856 1.00 98.00 74 ARG A O 1
ATOM 598 N N . PHE A 1 75 ? -3.834 2.336 -11.495 1.00 98.31 75 PHE A N 1
ATOM 599 C CA . PHE A 1 75 ? -4.364 1.348 -10.550 1.00 98.31 75 PHE A CA 1
ATOM 600 C C . PHE A 1 75 ? -5.705 1.781 -9.944 1.00 98.31 75 PHE A C 1
ATOM 602 O O . PHE A 1 75 ? -6.563 0.932 -9.702 1.00 98.31 75 PHE A O 1
ATOM 609 N N . ILE A 1 76 ? -5.893 3.077 -9.698 1.00 97.88 76 ILE A N 1
ATOM 610 C CA . ILE A 1 76 ? -7.160 3.627 -9.205 1.00 97.88 76 ILE A CA 1
ATOM 611 C C . ILE A 1 76 ? -8.223 3.591 -10.312 1.00 97.88 76 ILE A C 1
ATOM 613 O O . ILE A 1 76 ? -9.318 3.076 -10.092 1.00 97.88 76 ILE A O 1
ATOM 617 N N . ASN A 1 77 ? -7.897 4.097 -11.504 1.00 98.00 77 ASN A N 1
ATOM 618 C CA . ASN A 1 77 ? -8.832 4.219 -12.626 1.00 98.00 77 ASN A CA 1
ATOM 619 C C . ASN A 1 77 ? -9.306 2.856 -13.150 1.00 98.00 77 ASN A C 1
ATOM 621 O O . ASN A 1 77 ? -10.493 2.677 -13.418 1.00 98.00 77 ASN A O 1
ATOM 625 N N . ASP A 1 78 ? -8.408 1.873 -13.209 1.00 97.44 78 ASP A N 1
ATOM 626 C CA . ASP A 1 78 ? -8.718 0.497 -13.618 1.00 97.44 78 ASP A CA 1
ATOM 627 C C . ASP A 1 78 ? -9.452 -0.284 -12.511 1.00 97.44 78 ASP A C 1
ATOM 629 O O . ASP A 1 78 ? -9.827 -1.450 -12.672 1.00 97.44 78 ASP A O 1
ATOM 633 N N . GLY A 1 79 ? -9.647 0.336 -11.342 1.00 97.12 79 GLY A N 1
ATOM 634 C CA . GLY A 1 79 ? -10.264 -0.282 -10.180 1.00 97.12 79 GLY A CA 1
ATOM 635 C C . GLY A 1 79 ? -9.448 -1.449 -9.629 1.00 97.12 79 GLY A C 1
ATOM 636 O O . GLY A 1 79 ? -10.033 -2.378 -9.079 1.00 97.12 79 GLY A O 1
ATOM 637 N N . ILE A 1 80 ? -8.124 -1.437 -9.786 1.00 97.88 80 ILE A N 1
ATOM 638 C CA . ILE A 1 80 ? -7.220 -2.378 -9.113 1.00 97.88 80 ILE A CA 1
ATOM 639 C C . ILE A 1 80 ? -7.152 -2.019 -7.629 1.00 97.88 80 ILE A C 1
ATOM 641 O O . ILE A 1 80 ? -7.292 -2.886 -6.763 1.00 97.88 80 ILE A O 1
ATOM 645 N N . LEU A 1 81 ? -6.987 -0.725 -7.350 1.00 97.94 81 LEU A N 1
ATOM 646 C CA . LEU A 1 81 ? -7.119 -0.133 -6.029 1.00 97.94 81 LEU A CA 1
ATOM 647 C C . LEU A 1 81 ? -8.466 0.576 -5.925 1.00 97.94 81 LEU A C 1
ATOM 649 O O . LEU A 1 81 ? -8.872 1.314 -6.817 1.00 97.94 81 LEU A O 1
ATOM 653 N N . ILE A 1 82 ? -9.143 0.367 -4.805 1.00 97.75 82 ILE A N 1
ATOM 654 C CA . ILE A 1 82 ? -10.415 0.994 -4.472 1.00 97.75 82 ILE A CA 1
ATOM 655 C C . ILE A 1 82 ? -10.278 1.758 -3.164 1.00 97.75 82 ILE A C 1
ATOM 657 O O . ILE A 1 82 ? -9.597 1.323 -2.230 1.00 97.75 82 ILE A O 1
ATOM 661 N N . GLN A 1 83 ? -10.920 2.919 -3.107 1.00 97.31 83 GLN A N 1
ATOM 662 C CA . GLN A 1 83 ? -11.007 3.709 -1.891 1.00 97.31 83 GLN A CA 1
ATOM 663 C C . GLN A 1 83 ? -12.260 3.309 -1.118 1.00 97.31 83 GLN A C 1
ATOM 665 O O . GLN A 1 83 ? -13.355 3.289 -1.679 1.00 97.31 83 GLN A O 1
ATOM 670 N N . ASP A 1 84 ? -12.117 3.030 0.176 1.00 97.12 84 ASP A N 1
ATOM 671 C CA . ASP A 1 84 ? -13.271 2.712 1.014 1.00 97.12 84 ASP A CA 1
ATOM 672 C C . ASP A 1 84 ? -14.264 3.889 1.069 1.00 97.12 84 ASP A C 1
ATOM 674 O O . ASP A 1 84 ? -13.884 5.065 1.094 1.00 97.12 84 ASP A O 1
ATOM 678 N N . GLU A 1 85 ? -15.565 3.592 1.089 1.00 97.19 85 GLU A N 1
ATOM 679 C CA . GLU A 1 85 ? -16.631 4.606 1.082 1.00 97.19 85 GLU A CA 1
ATOM 680 C C . GLU A 1 85 ? -16.683 5.417 2.379 1.00 97.19 85 GLU A C 1
ATOM 682 O O . GLU A 1 85 ? -16.977 6.614 2.369 1.00 97.19 85 GLU A O 1
ATOM 687 N N . LYS A 1 86 ? -16.368 4.768 3.502 1.00 97.69 86 LYS A N 1
ATOM 688 C CA . LYS A 1 86 ? -16.436 5.341 4.846 1.00 97.69 86 LYS A CA 1
ATOM 689 C C . LYS A 1 86 ? -15.062 5.275 5.513 1.00 97.69 86 LYS A C 1
ATOM 691 O O . LYS A 1 86 ? -14.283 4.376 5.203 1.00 97.69 86 LYS A O 1
ATOM 696 N N . PRO A 1 87 ? -14.738 6.215 6.416 1.00 96.69 87 PRO A N 1
ATOM 697 C CA . PRO A 1 87 ? -13.541 6.106 7.236 1.00 96.69 87 PRO A CA 1
ATOM 698 C C . PRO A 1 87 ? -13.572 4.830 8.082 1.00 96.69 87 PRO A C 1
ATOM 700 O O . PRO A 1 87 ? -14.545 4.587 8.796 1.00 96.69 87 PRO A O 1
ATOM 703 N N . CYS A 1 88 ? -12.487 4.061 8.043 1.00 96.00 88 CYS A N 1
ATOM 704 C CA . CYS A 1 88 ? -12.333 2.814 8.779 1.00 96.00 88 CYS A CA 1
ATOM 705 C C . CYS A 1 88 ? -11.083 2.839 9.665 1.00 96.00 88 CYS A C 1
ATOM 707 O O . CYS A 1 88 ? -10.124 3.583 9.438 1.00 96.00 88 CYS A O 1
ATOM 709 N N . TYR A 1 89 ? -11.107 1.983 10.679 1.00 95.56 89 TYR A N 1
ATOM 710 C CA . TYR A 1 89 ? -9.913 1.506 11.360 1.00 95.56 89 TYR A CA 1
ATOM 711 C C . TYR A 1 89 ? -9.508 0.180 10.720 1.00 95.56 89 TYR A C 1
ATOM 713 O O . TYR A 1 89 ? -10.372 -0.671 10.506 1.00 95.56 89 TYR A O 1
ATOM 721 N N . TYR A 1 90 ? -8.223 -0.011 10.427 1.00 94.19 90 TYR A N 1
ATOM 722 C CA . TYR A 1 90 ? -7.756 -1.239 9.783 1.00 94.19 90 TYR A CA 1
ATOM 723 C C . TYR A 1 90 ? -6.952 -2.081 10.754 1.00 94.19 90 TYR A C 1
ATOM 725 O O . TYR A 1 90 ? -6.142 -1.565 11.521 1.00 94.19 90 TYR A O 1
ATOM 733 N N . ILE A 1 91 ? -7.152 -3.390 10.6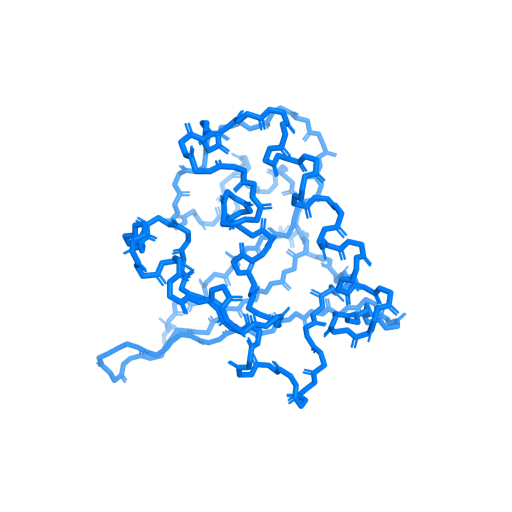90 1.00 93.44 91 ILE A N 1
ATOM 734 C CA . ILE A 1 91 ? -6.381 -4.355 11.463 1.00 93.44 91 ILE A CA 1
ATOM 735 C C . ILE A 1 91 ? -5.440 -5.065 10.500 1.00 93.44 91 ILE A C 1
ATOM 737 O O . ILE A 1 91 ? -5.864 -5.525 9.441 1.00 93.44 91 ILE A O 1
ATOM 741 N N . TYR A 1 92 ? -4.174 -5.181 10.884 1.00 87.44 92 TYR A N 1
ATOM 742 C CA . TYR A 1 92 ? -3.212 -6.029 10.190 1.00 87.44 92 TYR A CA 1
ATOM 743 C C . TYR A 1 92 ? -2.653 -7.070 11.155 1.00 87.44 92 TYR A C 1
ATOM 745 O O . TYR A 1 92 ? -2.605 -6.855 12.369 1.00 87.44 92 TYR A O 1
ATOM 753 N N . ARG A 1 93 ? -2.215 -8.207 10.616 1.00 88.62 93 ARG A N 1
ATOM 754 C CA . ARG A 1 93 ? -1.528 -9.247 11.378 1.00 88.62 93 ARG A CA 1
ATOM 755 C C . ARG A 1 93 ? -0.320 -9.735 10.603 1.00 88.62 93 ARG A C 1
ATOM 757 O O . ARG A 1 93 ? -0.423 -10.020 9.416 1.00 88.62 93 ARG A O 1
ATOM 764 N N . ILE A 1 94 ? 0.798 -9.866 11.301 1.00 85.12 94 ILE A N 1
ATOM 765 C CA . ILE A 1 94 ? 2.003 -10.516 10.796 1.00 85.12 94 ILE A CA 1
ATOM 766 C C . ILE A 1 94 ? 2.238 -11.753 11.654 1.00 85.12 94 ILE A C 1
ATOM 768 O O . ILE A 1 94 ? 2.247 -11.661 12.882 1.00 85.12 94 ILE A O 1
ATOM 772 N N . THR A 1 95 ? 2.427 -12.903 11.013 1.00 86.94 95 THR A N 1
ATOM 773 C CA . THR A 1 95 ? 2.769 -14.157 11.687 1.00 86.94 95 THR A CA 1
ATOM 774 C C . THR A 1 95 ? 4.148 -14.603 11.224 1.00 86.94 95 THR A C 1
ATOM 776 O O . THR A 1 95 ? 4.353 -14.856 10.042 1.00 86.94 95 THR A O 1
ATOM 779 N N . MET A 1 96 ? 5.099 -14.696 12.153 1.00 82.19 96 MET A N 1
ATOM 780 C CA . MET A 1 96 ? 6.467 -15.157 11.896 1.00 82.19 96 MET A CA 1
ATOM 781 C C . MET A 1 96 ? 6.869 -16.177 12.956 1.00 82.19 96 MET A C 1
ATOM 783 O O . MET A 1 96 ? 6.647 -15.953 14.146 1.00 82.19 96 MET A O 1
ATOM 787 N N . ASN A 1 97 ? 7.469 -17.295 12.538 1.00 90.19 97 ASN A N 1
ATOM 788 C CA . ASN A 1 97 ? 7.944 -18.362 13.432 1.00 90.19 97 ASN A CA 1
ATOM 789 C C . ASN A 1 97 ? 6.878 -18.816 14.454 1.00 90.19 97 ASN A C 1
ATOM 791 O O . ASN A 1 97 ? 7.150 -18.932 15.648 1.00 90.19 97 ASN A O 1
ATOM 795 N N . GLY A 1 98 ? 5.630 -18.987 14.000 1.00 91.56 98 GLY A N 1
ATOM 796 C CA . GLY A 1 98 ? 4.494 -19.388 14.842 1.00 91.56 98 GLY A CA 1
ATOM 797 C C . GLY A 1 98 ? 3.961 -18.308 15.794 1.00 91.56 98 GLY A C 1
ATOM 798 O O . GLY A 1 98 ? 2.989 -18.549 16.504 1.00 91.56 98 GLY A O 1
ATOM 799 N N . ARG A 1 99 ? 4.547 -17.104 15.812 1.00 88.06 99 ARG A N 1
ATOM 800 C CA . ARG A 1 99 ? 4.102 -15.981 16.648 1.00 88.06 99 ARG A CA 1
ATOM 801 C C . ARG A 1 99 ? 3.369 -14.951 15.804 1.00 88.06 99 ARG A C 1
ATOM 803 O O . ARG A 1 99 ? 3.893 -14.488 14.795 1.00 88.06 99 ARG A O 1
ATOM 810 N N . SER A 1 100 ? 2.168 -14.578 16.239 1.00 89.50 100 SER A N 1
ATOM 811 C CA . SER A 1 100 ? 1.356 -13.555 15.576 1.00 89.50 100 SER A CA 1
ATOM 812 C C . SER A 1 100 ? 1.432 -12.228 16.318 1.00 89.50 100 SER A C 1
ATOM 814 O O . SER A 1 100 ? 1.342 -12.191 17.540 1.00 89.50 100 SER A O 1
ATOM 816 N N . GLN A 1 101 ? 1.558 -11.142 15.566 1.00 86.50 101 GLN A N 1
ATOM 817 C CA . GLN A 1 101 ? 1.488 -9.767 16.047 1.00 86.50 101 GLN A CA 1
ATOM 818 C C . GLN A 1 101 ? 0.371 -9.076 15.278 1.00 86.50 101 GLN A C 1
ATOM 820 O O . GLN A 1 101 ? 0.385 -9.057 14.049 1.00 86.50 101 GLN A O 1
ATOM 825 N N . THR A 1 102 ? -0.619 -8.559 16.001 1.00 88.31 102 THR A N 1
ATOM 826 C CA . THR A 1 102 ? -1.750 -7.833 15.416 1.00 88.31 102 THR A CA 1
ATOM 827 C C . THR A 1 102 ? -1.568 -6.354 15.718 1.00 88.31 102 THR A C 1
ATOM 829 O O . THR A 1 102 ? -1.183 -5.986 16.826 1.00 88.31 102 THR A O 1
ATOM 832 N N . GLY A 1 103 ? -1.834 -5.493 14.750 1.00 87.88 103 GLY A N 1
ATOM 833 C CA . GLY A 1 103 ? -1.785 -4.061 14.973 1.00 87.88 103 GLY A CA 1
ATOM 834 C C . GLY A 1 103 ? -2.918 -3.318 14.293 1.00 87.88 103 GLY A C 1
ATOM 835 O O . GLY A 1 103 ? -3.676 -3.868 13.493 1.00 87.88 103 GLY A O 1
ATOM 836 N N . LEU A 1 104 ? -3.017 -2.052 14.667 1.00 89.38 104 LEU A N 1
ATOM 837 C CA . LEU A 1 104 ? -4.017 -1.107 14.214 1.00 89.38 104 LEU A CA 1
ATOM 838 C C . LEU A 1 104 ? -3.355 -0.116 13.257 1.00 89.38 104 LEU A C 1
ATOM 840 O O . LEU A 1 104 ? -2.312 0.455 13.576 1.00 89.38 104 LEU A O 1
ATOM 844 N N . VAL A 1 105 ? -3.975 0.094 12.101 1.00 91.56 105 VAL A N 1
ATOM 845 C CA . VAL A 1 105 ? -3.651 1.192 11.192 1.00 91.56 105 VAL A CA 1
ATOM 846 C C . VAL A 1 105 ? -4.738 2.247 11.339 1.00 91.56 105 VAL A C 1
ATOM 848 O O . VAL A 1 105 ? -5.915 2.006 11.053 1.00 91.56 105 VAL A O 1
ATOM 851 N N . CYS A 1 106 ? -4.334 3.420 11.809 1.00 91.12 106 CYS A N 1
ATOM 852 C CA . CYS A 1 106 ? -5.208 4.564 12.035 1.00 91.12 106 CYS A CA 1
ATOM 853 C C . CYS A 1 106 ? -4.412 5.863 11.909 1.00 91.12 106 CYS A C 1
ATOM 855 O O . CYS A 1 106 ? -3.186 5.861 11.993 1.00 91.12 106 CYS A O 1
ATOM 857 N N . CYS A 1 107 ? -5.090 6.993 11.748 1.00 90.50 107 CYS A N 1
ATOM 858 C CA . CYS A 1 107 ? -4.440 8.289 11.900 1.00 90.50 107 CYS A CA 1
ATOM 859 C C . CYS A 1 107 ? -4.193 8.573 13.382 1.00 90.50 107 CYS A C 1
ATOM 861 O O . CYS A 1 107 ? -5.026 8.220 14.212 1.00 90.50 107 CYS A O 1
ATOM 863 N N . SER A 1 108 ? -3.092 9.248 13.710 1.00 88.31 108 SER A N 1
ATOM 864 C CA . SER A 1 108 ? -2.841 9.750 15.065 1.00 88.31 108 SER A CA 1
ATOM 865 C C . SER A 1 108 ? -2.202 11.131 15.040 1.00 88.31 108 SER A C 1
ATOM 867 O O . SER A 1 108 ? -1.499 11.477 14.088 1.00 88.31 108 SER A O 1
ATOM 869 N N . ALA A 1 109 ? -2.424 11.915 16.099 1.00 85.69 109 ALA A N 1
ATOM 870 C CA . ALA A 1 109 ? -1.772 13.209 16.288 1.00 85.69 109 ALA A CA 1
ATOM 871 C C . ALA A 1 109 ? -0.243 13.073 16.316 1.00 85.69 109 ALA A C 1
ATOM 873 O O . ALA A 1 109 ? 0.291 12.333 17.142 1.00 85.69 109 ALA A O 1
ATOM 874 N N . LEU A 1 110 ? 0.469 13.849 15.485 1.00 81.81 110 LEU A N 1
ATOM 875 C CA . LEU A 1 110 ? 1.937 13.928 15.543 1.00 81.81 110 LEU A CA 1
ATOM 876 C C . LEU A 1 110 ? 2.424 14.298 16.952 1.00 81.81 110 LEU A C 1
ATOM 878 O O . LEU A 1 110 ? 3.372 13.704 17.457 1.00 81.81 110 LEU A O 1
ATOM 882 N N . LYS A 1 111 ? 1.696 15.195 17.628 1.00 82.12 111 LYS A N 1
ATOM 883 C CA . LYS A 1 111 ? 1.963 15.591 19.015 1.00 82.12 111 LYS A CA 1
ATOM 884 C C . LYS A 1 111 ? 2.024 14.392 19.972 1.00 82.12 111 LYS A C 1
ATOM 886 O O . LYS A 1 111 ? 2.868 14.360 20.858 1.00 82.12 111 LYS A O 1
ATOM 891 N N . ASP A 1 112 ? 1.163 13.386 19.795 1.00 83.44 112 ASP A N 1
ATOM 892 C CA . ASP A 1 112 ? 1.170 12.185 20.644 1.00 83.44 112 ASP A CA 1
ATOM 893 C C . ASP A 1 112 ? 2.405 11.301 20.402 1.00 83.44 112 ASP A C 1
ATOM 895 O O . ASP A 1 112 ? 2.874 10.623 21.319 1.00 83.44 112 ASP A O 1
ATOM 899 N N . TYR A 1 113 ? 2.964 11.331 19.190 1.00 81.38 113 TYR A N 1
ATOM 900 C CA . TYR A 1 113 ? 4.228 10.671 18.862 1.00 81.38 113 TYR A C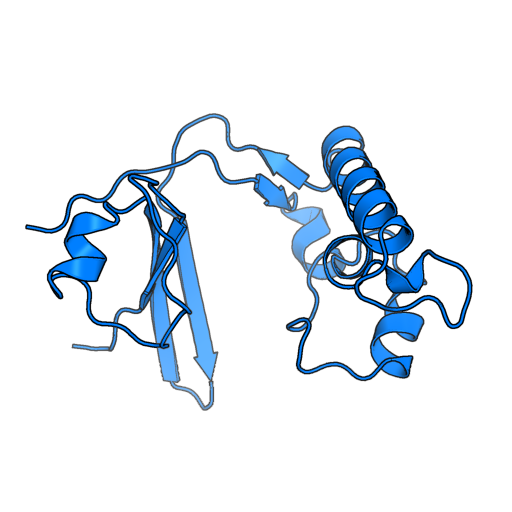A 1
ATOM 901 C C . TYR A 1 113 ? 5.447 11.434 19.405 1.00 81.38 113 TYR A C 1
ATOM 903 O O . TYR A 1 113 ? 6.380 10.823 19.937 1.00 81.38 113 TYR A O 1
ATOM 911 N N . GLU A 1 114 ? 5.447 12.764 19.292 1.00 81.38 114 GLU A N 1
ATOM 912 C CA . GLU A 1 114 ? 6.514 13.638 19.797 1.00 81.38 114 GLU A CA 1
ATOM 913 C C . GLU A 1 114 ? 6.612 13.586 21.325 1.00 81.38 114 GLU A C 1
ATOM 915 O O . GLU A 1 114 ? 7.700 13.407 21.866 1.00 81.38 114 GLU A O 1
ATOM 920 N N . GLU A 1 115 ? 5.472 13.625 22.018 1.00 86.81 115 GLU A N 1
ATOM 921 C CA . GLU A 1 115 ? 5.391 13.595 23.485 1.00 86.81 115 GLU A CA 1
ATOM 922 C C . GLU A 1 115 ? 5.509 12.172 24.071 1.00 86.81 115 GLU A C 1
ATOM 924 O O . GLU A 1 115 ? 5.253 11.954 25.255 1.00 86.81 115 GLU A O 1
ATOM 929 N N . GLY A 1 116 ? 5.880 11.177 23.254 1.00 82.62 116 GLY A N 1
ATOM 930 C CA . GLY A 1 116 ? 6.169 9.810 23.703 1.00 82.62 116 GLY A CA 1
ATOM 931 C C . GLY A 1 116 ? 4.954 9.014 24.190 1.00 82.62 116 GLY A C 1
ATOM 932 O O . GLY A 1 116 ? 5.123 7.948 24.792 1.00 82.62 116 GLY A O 1
ATOM 933 N N . ARG A 1 117 ? 3.731 9.497 23.923 1.00 84.56 117 ARG A N 1
ATOM 934 C CA . ARG A 1 117 ? 2.487 8.776 24.237 1.00 84.56 117 ARG A CA 1
ATOM 935 C C . ARG A 1 117 ? 2.277 7.569 23.324 1.00 84.56 117 ARG A C 1
ATOM 937 O O . ARG A 1 117 ? 1.647 6.603 23.742 1.00 84.56 117 ARG A O 1
ATOM 944 N N . ILE A 1 118 ? 2.851 7.597 22.121 1.00 80.44 118 ILE A N 1
ATOM 945 C CA . ILE A 1 118 ? 2.975 6.435 21.236 1.00 80.44 118 ILE A CA 1
ATOM 946 C C . ILE A 1 118 ? 4.365 5.822 21.396 1.00 80.44 118 ILE A C 1
ATOM 948 O O . ILE A 1 118 ? 5.384 6.483 21.189 1.00 80.44 118 ILE A O 1
ATOM 952 N N . LYS A 1 119 ? 4.409 4.532 21.744 1.00 77.50 119 LYS A N 1
ATOM 953 C CA . LYS A 1 119 ? 5.658 3.767 21.796 1.00 77.50 119 LYS A CA 1
ATOM 954 C C . LYS A 1 119 ? 6.158 3.506 20.375 1.00 77.50 119 LYS A C 1
ATOM 956 O O . LYS A 1 119 ? 5.417 3.023 19.525 1.00 77.50 119 LYS A O 1
ATOM 961 N N . LYS A 1 120 ? 7.419 3.852 20.126 1.00 70.00 120 LYS A N 1
ATOM 962 C CA . LYS A 1 120 ? 8.049 3.804 18.802 1.00 70.00 120 LYS A CA 1
ATOM 963 C C . LYS A 1 120 ? 8.650 2.415 18.581 1.00 70.00 120 LYS A C 1
ATOM 965 O O . LYS A 1 120 ? 9.413 1.956 19.425 1.00 70.00 120 LYS A O 1
ATOM 970 N N . HIS A 1 121 ? 8.297 1.759 17.475 1.00 61.16 121 HIS A N 1
ATOM 971 C CA . HIS A 1 121 ? 8.900 0.483 17.059 1.00 61.16 121 HIS A CA 1
ATOM 972 C C . HIS A 1 121 ? 10.131 0.704 16.162 1.00 61.16 121 HIS A C 1
ATOM 974 O O . HIS A 1 121 ? 11.084 -0.061 16.234 1.00 61.16 121 HIS A O 1
ATOM 980 N N . GLU A 1 122 ? 10.140 1.784 15.375 1.00 53.31 122 GLU A N 1
ATOM 981 C CA . GLU A 1 122 ? 11.241 2.201 14.498 1.00 53.31 122 GLU A CA 1
ATOM 982 C C . GLU A 1 122 ? 11.461 3.718 14.623 1.00 53.31 122 GLU A C 1
ATOM 984 O O . GLU A 1 122 ? 10.516 4.473 14.876 1.00 53.31 122 GLU A O 1
ATOM 989 N N . GLN A 1 123 ? 12.707 4.181 14.480 1.00 47.59 123 GLN A N 1
ATOM 990 C CA . GLN A 1 123 ? 13.031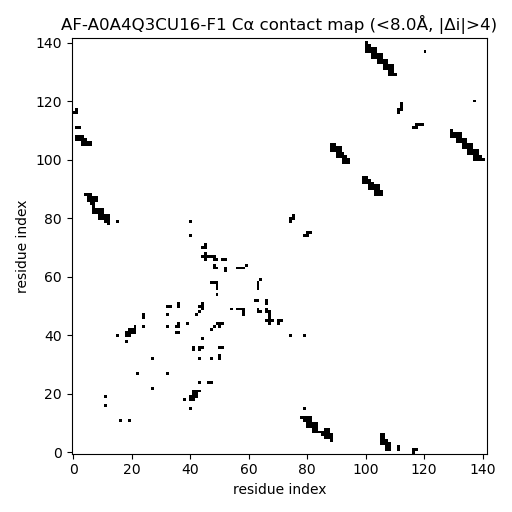 5.611 14.467 1.00 47.59 123 GLN A CA 1
ATOM 991 C C . GLN A 1 123 ? 12.860 6.173 13.049 1.00 47.59 123 GLN A C 1
ATOM 993 O O . GLN A 1 123 ? 13.754 6.067 12.214 1.00 47.59 123 GLN A O 1
ATOM 998 N N . GLY A 1 124 ? 11.715 6.800 12.772 1.00 48.81 124 GLY A N 1
ATOM 999 C CA . GLY A 1 124 ? 11.545 7.625 11.572 1.00 48.81 124 GLY A CA 1
ATOM 1000 C C . GLY A 1 124 ? 12.268 8.971 11.711 1.00 48.81 124 GLY A C 1
ATOM 1001 O O . GLY A 1 124 ? 12.225 9.587 12.780 1.00 48.81 124 GLY A O 1
ATOM 1002 N N . ARG A 1 125 ? 12.926 9.440 10.639 1.00 49.88 125 ARG A N 1
ATOM 1003 C CA . ARG A 1 125 ? 13.539 10.782 10.571 1.00 49.88 125 ARG A CA 1
ATOM 1004 C C . ARG A 1 125 ? 12.449 11.845 10.774 1.00 49.88 125 ARG A C 1
ATOM 1006 O O . ARG A 1 125 ? 11.406 11.778 10.131 1.00 49.88 125 ARG A O 1
ATOM 1013 N N . GLY A 1 126 ? 12.675 12.779 11.700 1.00 42.06 126 GLY A N 1
ATOM 1014 C CA . GLY A 1 126 ? 11.681 13.774 12.113 1.00 42.06 126 GLY A CA 1
ATOM 1015 C C . GLY A 1 126 ? 11.171 14.617 10.943 1.00 42.06 126 GLY A C 1
ATOM 1016 O O . GLY A 1 126 ? 11.964 15.216 10.222 1.00 42.06 126 GLY A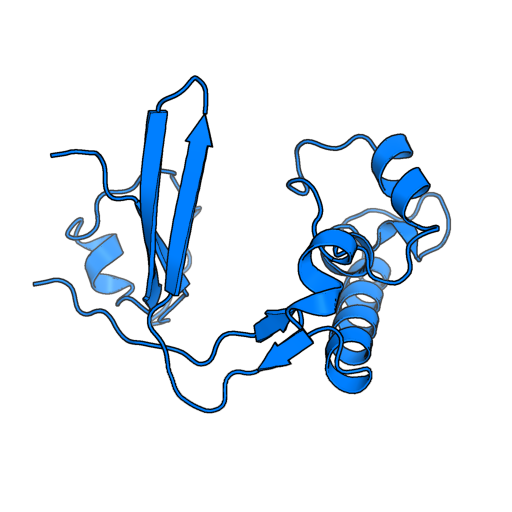 O 1
ATOM 1017 N N . LEU A 1 127 ? 9.851 14.663 10.761 1.00 39.41 127 LEU A N 1
ATOM 1018 C CA . LEU A 1 127 ? 9.185 15.586 9.843 1.00 39.41 127 LEU A CA 1
ATOM 1019 C C . LEU A 1 127 ? 8.630 16.771 10.651 1.00 39.41 127 LEU A C 1
ATOM 1021 O O . LEU A 1 127 ? 7.966 16.534 11.661 1.00 39.41 127 LEU A O 1
ATOM 1025 N N . PRO A 1 128 ? 8.864 18.031 10.238 1.00 36.66 128 PRO A N 1
ATOM 1026 C CA . PRO A 1 128 ? 8.263 19.187 10.884 1.00 36.66 128 PRO A CA 1
ATOM 1027 C C . PRO A 1 128 ? 6.822 19.380 10.392 1.00 36.66 128 PRO A C 1
ATOM 1029 O O . PRO A 1 128 ? 6.571 19.437 9.190 1.00 36.66 128 PRO A O 1
ATOM 1032 N N . GLY A 1 129 ? 5.878 19.551 11.319 1.00 39.69 129 GLY A N 1
ATOM 1033 C CA . GLY A 1 129 ? 4.556 20.107 11.017 1.00 39.69 129 GLY A CA 1
ATOM 1034 C C . GLY A 1 129 ? 3.364 19.222 11.379 1.00 39.69 129 GLY A C 1
ATOM 1035 O O . GLY A 1 129 ? 3.404 18.002 11.323 1.00 39.69 129 GLY A O 1
ATOM 1036 N N . ARG A 1 130 ? 2.272 19.900 11.745 1.00 37.41 130 ARG A N 1
ATOM 1037 C CA . ARG A 1 130 ? 0.987 19.421 12.284 1.00 37.41 130 ARG A CA 1
ATOM 1038 C C . ARG A 1 130 ? 0.210 18.520 11.302 1.00 37.41 130 ARG A C 1
ATOM 1040 O O . ARG A 1 130 ? -0.861 18.894 10.837 1.00 37.41 130 ARG A O 1
ATOM 1047 N N . LEU A 1 131 ? 0.748 17.348 10.980 1.00 35.75 131 LEU A N 1
ATOM 1048 C CA . LEU A 1 131 ? 0.157 16.377 10.059 1.00 35.75 131 LEU A CA 1
ATOM 1049 C C . LEU A 1 131 ? -0.309 15.130 10.817 1.00 35.75 131 LEU A C 1
ATOM 1051 O O . LEU A 1 131 ? 0.400 14.594 11.665 1.00 35.75 131 LEU A O 1
ATOM 1055 N N . LEU A 1 132 ? -1.520 14.668 10.507 1.00 40.25 132 LEU A N 1
ATOM 1056 C CA . LEU A 1 132 ? -1.983 13.330 10.865 1.00 40.25 132 LEU A CA 1
ATOM 1057 C C . LEU A 1 132 ? -1.538 12.389 9.742 1.00 40.25 132 LEU A C 1
ATOM 1059 O O . LEU A 1 132 ? -1.989 12.542 8.610 1.00 40.25 132 LEU A O 1
ATOM 1063 N N . GLY A 1 133 ? -0.650 11.444 10.039 1.00 41.28 133 GLY A N 1
ATOM 1064 C CA . GLY A 1 133 ? -0.277 10.363 9.122 1.00 41.28 133 GLY A CA 1
ATOM 1065 C C . GLY A 1 133 ? -0.883 9.033 9.576 1.00 41.28 133 GLY A C 1
ATOM 1066 O O . GLY A 1 133 ? -1.219 8.904 10.759 1.00 41.28 133 GLY A O 1
ATOM 1067 N N . PRO A 1 134 ? -1.048 8.040 8.683 1.00 43.56 134 PRO A N 1
ATOM 1068 C CA . PRO A 1 134 ? -1.343 6.681 9.114 1.00 43.56 134 PRO A CA 1
ATOM 1069 C C . PRO A 1 134 ? -0.185 6.190 9.991 1.00 43.56 134 PRO A C 1
ATOM 1071 O O . PRO A 1 134 ? 0.970 6.170 9.569 1.00 43.56 134 PRO A O 1
ATOM 1074 N N . VAL A 1 135 ? -0.492 5.833 11.233 1.00 48.97 135 VAL A N 1
ATOM 1075 C CA . VAL A 1 135 ? 0.456 5.266 12.189 1.00 48.97 135 VAL A CA 1
ATOM 1076 C C . VAL A 1 135 ? 0.148 3.787 12.335 1.00 48.97 135 VAL A C 1
ATOM 1078 O O . VAL A 1 135 ? -0.997 3.386 12.553 1.00 48.97 135 VAL A O 1
ATOM 1081 N N . LEU A 1 136 ? 1.196 2.977 12.220 1.00 53.47 136 LEU A N 1
ATOM 1082 C CA . LEU A 1 136 ? 1.146 1.555 12.502 1.00 53.47 136 LEU A CA 1
ATOM 1083 C C . LEU A 1 136 ? 1.348 1.345 14.006 1.00 53.47 136 LEU A C 1
ATOM 1085 O O . LEU A 1 136 ? 2.473 1.392 14.505 1.00 53.47 136 LEU A O 1
ATOM 1089 N N . LEU A 1 137 ? 0.265 1.117 14.745 1.00 51.28 137 LEU A N 1
ATOM 1090 C CA . LEU A 1 137 ? 0.344 0.766 16.160 1.00 51.28 137 LEU A CA 1
ATOM 1091 C C . LEU A 1 137 ? 0.394 -0.754 16.282 1.00 51.28 137 LEU A C 1
ATOM 1093 O O . LEU A 1 137 ? -0.593 -1.453 16.061 1.00 51.28 137 LEU A O 1
ATOM 1097 N N . LYS A 1 138 ? 1.573 -1.279 16.603 1.00 41.06 138 LYS A N 1
ATOM 1098 C CA . LYS A 1 138 ? 1.797 -2.710 16.796 1.00 41.06 138 LYS A CA 1
ATOM 1099 C C . LYS A 1 138 ? 1.427 -3.098 18.227 1.00 41.06 138 LYS A C 1
ATOM 1101 O O . LYS A 1 138 ? 2.102 -2.688 19.169 1.00 41.06 138 LYS A O 1
ATOM 1106 N N . GLY A 1 139 ? 0.368 -3.886 18.389 1.00 33.44 139 GLY A N 1
ATOM 1107 C CA . GLY A 1 139 ? 0.067 -4.532 19.660 1.00 33.44 139 GLY A CA 1
ATOM 1108 C C . GLY A 1 139 ? 1.044 -5.684 19.869 1.00 33.44 139 GLY A C 1
ATOM 1109 O O . GLY A 1 139 ? 1.019 -6.668 19.128 1.00 33.44 139 GLY A O 1
ATOM 1110 N N . GLY A 1 140 ? 1.942 -5.557 20.845 1.00 29.12 140 GLY A N 1
ATOM 1111 C CA . GLY A 1 140 ? 2.580 -6.732 21.432 1.00 29.12 140 GLY A CA 1
ATOM 1112 C C . GLY A 1 140 ? 1.529 -7.526 22.204 1.00 29.12 140 GLY A C 1
ATOM 1113 O O . GLY A 1 140 ? 0.596 -6.929 22.740 1.00 29.12 140 GLY A O 1
ATOM 1114 N N . ASN A 1 141 ? 1.662 -8.853 22.239 1.00 30.30 141 ASN A N 1
ATOM 1115 C CA . ASN A 1 141 ? 0.881 -9.669 23.165 1.00 30.30 141 ASN A CA 1
ATOM 1116 C C . ASN A 1 141 ? 1.060 -9.094 24.579 1.00 30.30 141 ASN A C 1
ATOM 1118 O O . ASN A 1 141 ? 2.200 -8.961 25.033 1.00 30.30 141 ASN A O 1
ATOM 1122 N N . LEU A 1 142 ? -0.053 -8.715 25.212 1.00 35.81 142 LEU A N 1
ATOM 1123 C CA . LEU A 1 142 ? -0.147 -8.664 26.669 1.00 35.81 142 LEU A CA 1
ATOM 1124 C C . LEU A 1 142 ? 0.003 -10.086 27.217 1.00 35.81 142 LEU A C 1
ATOM 1126 O O . LEU A 1 142 ? -0.516 -11.015 26.552 1.00 35.81 142 LEU A O 1
#